Protein AF-A0A349Y3D8-F1 (afdb_monomer_lite)

Sequence (171 aa):
MRLPLTGCLLLGLTLAGTGTAAADGQTKAPALSSRQCGVSTPYNLLVDSGGIWLRNREQLPAEIFFHDGELNIDRQPIPVSDADAQRLRQLEWGTRQLVPAVAGVAGEATDIAFDALGATVEIMTGSGRKAREVEGLRRDAHEYVGRTLGRGIWEQDLFGEQFEARIEQAA

Radius of gyration: 28.85 Å; chains: 1; bounding box: 104×28×56 Å

Secondary structure (DSSP, 8-state):
---------------------------------TT------SSEEEEETTEEEEE-TTSSSSEEEEETTEEEETTEEE---HHHHHHHHHHHHHHHHHHHHHHHHHHHHHHHHHHHHHHHHHHHH--HHHHHHHHHHHHHHHHHHHHTGGGTEE-HHHHTHHHHHHHHHH-

Foldseek 3Di:
DDDDDDDDDDDDDDDDDPDDDPPPPPPPDPDDDPVPPDDDDPFWWAAAPQFIWTADCVDVQRIWTDDQLWIDTVNHTDDDDPVSSVVRHVVNVVLVVCLVVVLVVQLVVLVVVLVVVLVVCCVVPVDPPVSVVSVVVSVVSNVVSCVASVRGGGDPVVPPPVVVVVVVVSD

pLDDT: mean 79.51, std 20.11, range [36.5, 98.5]

Structure (mmCIF, N/CA/C/O backbone):
data_AF-A0A349Y3D8-F1
#
_entry.id   AF-A0A349Y3D8-F1
#
loop_
_atom_site.group_PDB
_atom_site.id
_atom_site.type_symbol
_atom_site.label_atom_id
_atom_site.label_alt_id
_atom_site.label_comp_id
_atom_site.label_asym_id
_atom_site.label_entity_id
_atom_site.label_seq_id
_atom_site.pdbx_PDB_ins_code
_atom_site.Cartn_x
_atom_site.Cartn_y
_atom_site.Cartn_z
_atom_site.occupancy
_atom_site.B_iso_or_equiv
_atom_site.auth_seq_id
_atom_site.auth_comp_id
_atom_site.auth_asym_id
_atom_site.auth_atom_id
_atom_site.pdbx_PDB_model_num
ATOM 1 N N . MET A 1 1 ? 77.803 -10.098 20.346 1.00 40.66 1 MET A N 1
ATOM 2 C CA . MET A 1 1 ? 77.914 -10.924 19.119 1.00 40.66 1 MET A CA 1
ATOM 3 C C . MET A 1 1 ? 77.251 -10.123 17.993 1.00 40.66 1 MET A C 1
ATOM 5 O O . MET A 1 1 ? 76.062 -9.895 18.095 1.00 40.66 1 MET A O 1
ATOM 9 N N . ARG A 1 2 ? 77.964 -9.300 17.205 1.00 36.50 2 ARG A N 1
ATOM 10 C CA . ARG A 1 2 ? 78.704 -9.597 15.948 1.00 36.50 2 ARG A CA 1
ATOM 11 C C . ARG A 1 2 ? 77.845 -10.268 14.837 1.00 36.50 2 ARG A C 1
ATOM 13 O O . ARG A 1 2 ? 77.783 -11.485 14.844 1.00 36.50 2 ARG A O 1
ATOM 20 N N . LEU A 1 3 ? 77.182 -9.432 13.997 1.00 39.84 3 LEU A N 1
ATOM 21 C CA . LEU A 1 3 ? 77.184 -9.288 12.496 1.00 39.84 3 LEU A CA 1
ATOM 22 C C . LEU A 1 3 ? 77.253 -10.559 11.577 1.00 39.84 3 LEU A C 1
ATOM 24 O O . LEU A 1 3 ? 77.844 -11.536 12.016 1.00 39.84 3 LEU A O 1
ATOM 28 N N . PRO A 1 4 ? 77.012 -10.499 10.230 1.00 61.50 4 PRO A N 1
ATOM 29 C CA . PRO A 1 4 ? 75.942 -9.914 9.368 1.00 61.50 4 PRO A CA 1
ATOM 30 C C . PRO A 1 4 ? 75.669 -10.745 8.050 1.00 61.50 4 PRO A C 1
ATOM 32 O O . PRO A 1 4 ? 76.076 -11.897 7.975 1.00 61.50 4 PRO A O 1
ATOM 35 N N . LEU A 1 5 ? 75.107 -10.100 6.994 1.00 44.94 5 LEU A N 1
ATOM 36 C CA . LEU A 1 5 ? 75.009 -10.477 5.545 1.00 44.94 5 LEU A CA 1
ATOM 37 C C . LEU A 1 5 ? 73.833 -11.414 5.179 1.00 44.94 5 LEU A C 1
ATOM 39 O O . LEU A 1 5 ? 73.573 -12.370 5.886 1.00 44.94 5 LEU A O 1
ATOM 43 N N . THR A 1 6 ? 73.035 -11.258 4.110 1.00 55.53 6 THR A N 1
ATOM 44 C CA . THR A 1 6 ? 73.234 -10.811 2.704 1.00 55.53 6 THR A CA 1
ATOM 45 C C . THR A 1 6 ? 71.796 -10.662 2.131 1.00 55.53 6 THR A C 1
ATOM 47 O O . THR A 1 6 ? 70.957 -11.488 2.461 1.00 55.53 6 THR A O 1
ATOM 50 N N . GLY A 1 7 ? 71.330 -9.640 1.404 1.00 43.66 7 GLY A N 1
ATOM 51 C CA . GLY A 1 7 ? 71.830 -9.083 0.148 1.00 43.66 7 GLY A CA 1
ATOM 52 C C . GLY A 1 7 ? 71.224 -9.809 -1.070 1.00 43.66 7 GLY A C 1
ATOM 53 O O . GLY A 1 7 ? 71.804 -10.790 -1.513 1.00 43.66 7 GLY A O 1
ATOM 54 N N . CYS A 1 8 ? 70.105 -9.321 -1.629 1.00 43.56 8 CYS A N 1
ATOM 55 C CA . CYS A 1 8 ? 69.779 -9.465 -3.060 1.00 43.56 8 CYS A CA 1
ATOM 56 C C . CYS A 1 8 ? 68.759 -8.408 -3.514 1.00 43.56 8 CYS A C 1
ATOM 58 O O . CYS A 1 8 ? 67.570 -8.465 -3.213 1.00 43.56 8 CYS A O 1
ATOM 60 N N . LEU A 1 9 ? 69.297 -7.425 -4.229 1.00 46.97 9 LEU A N 1
ATOM 61 C CA . LEU A 1 9 ? 68.634 -6.464 -5.106 1.00 46.97 9 LEU A CA 1
ATOM 62 C C . LEU A 1 9 ? 68.272 -7.174 -6.428 1.00 46.97 9 LEU A C 1
ATOM 64 O O . LEU A 1 9 ? 69.042 -8.044 -6.820 1.00 46.97 9 LEU A O 1
ATOM 68 N N . LEU A 1 10 ? 67.173 -6.782 -7.097 1.00 45.50 10 LEU A N 1
ATOM 69 C CA . LEU A 1 10 ? 66.953 -6.677 -8.567 1.00 45.50 10 LEU A CA 1
ATOM 70 C C . LEU A 1 10 ? 65.428 -6.547 -8.831 1.00 45.50 10 LEU A C 1
ATOM 72 O O . LEU A 1 10 ? 64.657 -7.418 -8.451 1.00 45.50 10 LEU A O 1
ATOM 76 N N . LEU A 1 11 ? 64.914 -5.366 -9.190 1.00 43.34 11 LEU A N 1
ATOM 77 C CA . LEU A 1 11 ? 64.725 -4.801 -10.544 1.00 43.34 11 LEU A CA 1
ATOM 78 C C . LEU A 1 11 ? 63.610 -5.451 -11.403 1.00 43.34 11 LEU A C 1
ATOM 80 O O . LEU A 1 11 ? 63.807 -6.510 -11.979 1.00 43.34 11 LEU A O 1
ATOM 84 N N . GLY A 1 12 ? 62.519 -4.690 -11.587 1.00 41.25 12 GLY A N 1
ATOM 85 C CA . GLY A 1 12 ? 61.867 -4.447 -12.886 1.00 41.25 12 GLY A CA 1
ATOM 86 C C . GLY A 1 12 ? 60.813 -5.437 -13.400 1.00 41.25 12 GLY A C 1
ATOM 87 O O . GLY A 1 12 ? 61.147 -6.549 -13.776 1.00 41.25 12 GLY A O 1
ATOM 88 N N . LEU A 1 13 ? 59.569 -4.966 -13.579 1.00 45.72 13 LEU A N 1
ATOM 89 C CA . LEU A 1 13 ? 58.959 -4.822 -14.913 1.00 45.72 13 LEU A CA 1
ATOM 90 C C . LEU A 1 13 ? 57.635 -4.039 -14.830 1.00 45.72 13 LEU A C 1
ATOM 92 O O . LEU A 1 13 ? 56.666 -4.467 -14.209 1.00 45.72 13 LEU A O 1
ATOM 96 N N . THR A 1 14 ? 57.599 -2.885 -15.487 1.00 46.34 14 THR A N 1
ATOM 97 C CA . THR A 1 14 ? 56.396 -2.104 -15.783 1.00 46.34 14 THR A CA 1
ATOM 98 C C . THR A 1 14 ? 55.664 -2.713 -16.977 1.00 46.34 14 THR A C 1
ATOM 100 O O . THR A 1 14 ? 56.209 -2.714 -18.080 1.00 46.34 14 THR A O 1
ATOM 103 N N . LEU A 1 15 ? 54.422 -3.161 -16.786 1.00 47.09 15 LEU A N 1
ATOM 104 C CA . LEU A 1 15 ? 53.470 -3.384 -17.875 1.00 47.09 15 LEU A CA 1
ATOM 105 C C . LEU A 1 15 ? 52.349 -2.350 -17.778 1.00 47.09 15 LEU A C 1
ATOM 107 O O . LEU A 1 15 ? 51.487 -2.407 -16.904 1.00 47.09 15 LEU A O 1
ATOM 111 N N . ALA A 1 16 ? 52.399 -1.391 -18.701 1.00 47.62 16 ALA A N 1
ATOM 112 C CA . ALA A 1 16 ? 51.298 -0.506 -19.027 1.00 47.62 16 ALA A CA 1
ATOM 113 C C . ALA A 1 16 ? 50.167 -1.335 -19.655 1.00 47.62 16 ALA A C 1
ATOM 115 O O . ALA A 1 16 ? 50.230 -1.707 -20.824 1.00 47.62 16 ALA A O 1
ATOM 116 N N . GLY A 1 17 ? 49.144 -1.646 -18.862 1.00 42.53 17 GLY A N 1
ATOM 117 C CA . GLY A 1 17 ? 47.853 -2.096 -19.365 1.00 42.53 17 GLY A CA 1
ATOM 118 C C . GLY A 1 17 ? 46.953 -0.883 -19.557 1.00 42.53 17 GLY A C 1
ATOM 119 O O . GLY A 1 17 ? 46.508 -0.284 -18.580 1.00 42.53 17 GLY A O 1
ATOM 120 N N . THR A 1 18 ? 46.685 -0.507 -20.806 1.00 46.56 18 THR A N 1
ATOM 121 C CA . THR A 1 18 ? 45.591 0.402 -21.166 1.00 46.56 18 THR A CA 1
ATOM 122 C C . THR A 1 18 ? 44.266 -0.290 -20.850 1.00 46.56 18 THR A C 1
ATOM 124 O O . THR A 1 18 ? 43.692 -0.976 -21.694 1.00 46.56 18 THR A O 1
ATOM 127 N N . GLY A 1 19 ? 43.824 -0.168 -19.600 1.00 40.00 19 GLY A N 1
ATOM 128 C CA . GLY A 1 19 ? 42.505 -0.587 -19.151 1.00 40.00 19 GLY A CA 1
ATOM 129 C C . GLY A 1 19 ? 41.460 0.406 -19.641 1.00 40.00 19 GLY A C 1
ATOM 130 O O . GLY A 1 19 ? 41.485 1.580 -19.280 1.00 40.00 19 GLY A O 1
ATOM 131 N N . THR A 1 20 ? 40.554 -0.077 -20.481 1.00 42.56 20 THR A N 1
ATOM 132 C CA . THR A 1 20 ? 39.284 0.566 -20.815 1.00 42.56 20 THR A CA 1
ATOM 133 C C . THR A 1 20 ? 38.579 1.031 -19.542 1.00 42.56 20 THR A C 1
ATOM 135 O O . THR A 1 20 ? 38.268 0.213 -18.676 1.00 42.56 20 THR A O 1
ATOM 138 N N . ALA A 1 21 ? 38.321 2.334 -19.434 1.00 39.25 21 ALA A N 1
ATOM 139 C CA . ALA A 1 21 ? 37.471 2.901 -18.398 1.00 39.25 21 ALA A CA 1
ATOM 140 C C . ALA A 1 21 ? 36.030 2.412 -18.611 1.00 39.25 21 ALA A C 1
ATOM 142 O O . ALA A 1 21 ? 35.255 3.014 -19.351 1.00 39.25 21 ALA A O 1
ATOM 143 N N . ALA A 1 22 ? 35.680 1.292 -17.981 1.00 40.91 22 ALA A N 1
ATOM 144 C CA . ALA A 1 22 ? 34.296 1.005 -17.657 1.00 40.91 22 ALA A CA 1
ATOM 145 C C . ALA A 1 22 ? 33.897 2.009 -16.571 1.00 40.91 22 ALA A C 1
ATOM 147 O O . ALA A 1 22 ? 34.479 2.023 -15.486 1.00 40.91 22 ALA A O 1
ATOM 148 N N . ALA A 1 23 ? 32.964 2.901 -16.899 1.00 42.22 23 ALA A N 1
ATOM 149 C CA . ALA A 1 23 ? 32.299 3.736 -15.917 1.00 42.22 23 ALA A CA 1
ATOM 150 C C . ALA A 1 23 ? 31.566 2.801 -14.948 1.00 42.22 23 ALA A C 1
ATOM 152 O O . ALA A 1 23 ? 30.516 2.247 -15.267 1.00 42.22 23 ALA A O 1
ATOM 153 N N . ASP A 1 24 ? 32.188 2.577 -13.796 1.00 39.00 24 ASP A N 1
ATOM 154 C CA . ASP A 1 24 ? 31.669 1.785 -12.696 1.00 39.00 24 ASP A CA 1
ATOM 155 C C . ASP A 1 24 ? 30.518 2.582 -12.067 1.00 39.00 24 ASP A C 1
ATOM 157 O O . ASP A 1 24 ? 30.694 3.400 -11.162 1.00 39.00 24 ASP A O 1
ATOM 161 N N . GLY A 1 25 ? 29.326 2.429 -12.645 1.00 42.84 25 GLY A N 1
ATOM 162 C CA . GLY A 1 25 ? 28.080 2.909 -12.073 1.00 42.84 25 GLY A CA 1
ATOM 163 C C . GLY A 1 25 ? 27.801 2.119 -10.805 1.00 42.84 25 GLY A C 1
ATOM 164 O O . GLY A 1 25 ? 27.045 1.153 -10.828 1.00 42.84 25 GLY A O 1
ATOM 165 N N . GLN A 1 26 ? 28.440 2.508 -9.703 1.00 40.38 26 GLN A N 1
ATOM 166 C CA . GLN A 1 26 ? 28.175 1.972 -8.375 1.00 40.38 26 GLN A CA 1
ATOM 167 C C . GLN A 1 26 ? 26.761 2.377 -7.957 1.00 40.38 26 GLN A C 1
ATOM 169 O O . GLN A 1 26 ? 26.543 3.339 -7.220 1.00 40.38 26 GLN A O 1
ATOM 174 N N . THR A 1 27 ? 25.769 1.619 -8.417 1.00 49.75 27 THR A N 1
ATOM 175 C CA . THR A 1 27 ? 24.481 1.521 -7.743 1.00 49.75 27 THR A CA 1
ATOM 176 C C . THR A 1 27 ? 24.767 0.977 -6.352 1.00 49.75 27 THR A C 1
ATOM 178 O O . THR A 1 27 ? 25.013 -0.219 -6.189 1.00 49.75 27 THR A O 1
ATOM 181 N N . LYS A 1 28 ? 24.797 1.860 -5.345 1.00 53.38 28 LYS A N 1
ATOM 182 C CA . LYS A 1 28 ? 24.808 1.461 -3.935 1.00 53.38 28 LYS A CA 1
ATOM 183 C C . LYS A 1 28 ? 23.641 0.498 -3.729 1.00 53.38 28 LYS A C 1
ATOM 185 O O . LYS A 1 28 ? 22.487 0.922 -3.738 1.00 53.38 28 LYS A O 1
ATOM 190 N N . ALA A 1 29 ? 23.942 -0.789 -3.575 1.00 52.06 29 ALA A N 1
ATOM 191 C CA . ALA A 1 29 ? 22.943 -1.757 -3.162 1.00 52.06 29 ALA A CA 1
ATOM 192 C C . ALA A 1 29 ? 22.344 -1.281 -1.826 1.00 52.06 29 ALA A C 1
ATOM 194 O O . ALA A 1 29 ? 23.097 -0.802 -0.967 1.00 52.06 29 ALA A O 1
ATOM 195 N N . PRO A 1 30 ? 21.016 -1.358 -1.642 1.00 55.44 30 PRO A N 1
ATOM 196 C CA . PRO A 1 30 ? 20.401 -0.977 -0.380 1.00 55.44 30 PRO A CA 1
ATOM 197 C C . PRO A 1 30 ? 21.011 -1.816 0.749 1.00 55.44 30 PRO A C 1
ATOM 199 O O . PRO A 1 30 ? 21.111 -3.039 0.649 1.00 55.44 30 PRO A O 1
ATOM 202 N N . ALA A 1 31 ? 21.468 -1.155 1.813 1.00 50.03 31 ALA A N 1
ATOM 203 C CA . ALA A 1 31 ? 22.044 -1.826 2.971 1.00 50.03 31 ALA A CA 1
ATOM 204 C C . ALA A 1 31 ? 20.916 -2.479 3.783 1.00 50.03 31 ALA A C 1
ATOM 206 O O . ALA A 1 31 ? 20.238 -1.812 4.560 1.00 50.03 31 ALA A O 1
ATOM 207 N N . LEU A 1 32 ? 20.695 -3.778 3.579 1.00 44.47 32 LEU A N 1
ATOM 208 C CA . LEU A 1 32 ? 19.692 -4.553 4.309 1.00 44.47 32 LEU A CA 1
ATOM 209 C C . LEU A 1 32 ? 20.333 -5.176 5.560 1.00 44.47 32 LEU A C 1
ATOM 211 O O . LEU A 1 32 ? 21.272 -5.964 5.463 1.00 44.47 32 LEU A O 1
ATOM 215 N N . SER A 1 33 ? 19.837 -4.811 6.745 1.00 52.72 33 SER A N 1
ATOM 216 C CA . SER A 1 33 ? 20.255 -5.374 8.036 1.00 52.72 33 SER A CA 1
ATOM 217 C C . SER A 1 33 ? 19.225 -6.395 8.517 1.00 52.72 33 SER A C 1
ATOM 219 O O . SER A 1 33 ? 18.037 -6.098 8.563 1.00 52.72 33 SER A O 1
ATOM 221 N N . SER A 1 34 ? 19.666 -7.575 8.963 1.00 49.44 34 SER A N 1
ATOM 222 C CA . SER A 1 34 ? 18.792 -8.626 9.522 1.00 49.44 34 SER A CA 1
ATOM 223 C C . SER A 1 34 ? 18.090 -8.238 10.833 1.00 49.44 34 SER A C 1
ATOM 225 O O . SER A 1 34 ? 17.211 -8.958 11.297 1.00 49.44 34 SER A O 1
ATOM 227 N N . ARG A 1 35 ? 18.465 -7.103 11.441 1.00 51.66 35 ARG A N 1
ATOM 228 C CA . ARG A 1 35 ? 17.777 -6.504 12.603 1.00 51.66 35 ARG A CA 1
ATOM 229 C C . ARG A 1 35 ? 16.735 -5.454 12.203 1.00 51.66 35 ARG A C 1
ATOM 231 O O . ARG A 1 35 ? 16.048 -4.921 13.063 1.00 51.66 35 ARG A O 1
ATOM 238 N N . GLN A 1 36 ? 16.655 -5.136 10.915 1.00 52.19 36 GLN A N 1
ATOM 239 C CA . GLN A 1 36 ? 15.752 -4.168 10.304 1.00 52.19 36 GLN A CA 1
ATOM 240 C C . GLN A 1 36 ? 15.130 -4.847 9.079 1.00 52.19 36 GLN A C 1
ATOM 242 O O . GLN A 1 36 ? 15.343 -4.436 7.942 1.00 52.19 36 GLN A O 1
ATOM 247 N N . CYS A 1 37 ? 14.378 -5.929 9.300 1.00 60.94 37 CYS A N 1
ATOM 248 C CA . CYS A 1 37 ? 13.602 -6.602 8.250 1.00 60.94 37 CYS A CA 1
ATOM 249 C C . CYS A 1 37 ? 12.352 -5.789 7.867 1.00 60.94 37 CYS A C 1
ATOM 251 O O . CYS A 1 37 ? 11.261 -6.332 7.741 1.00 60.94 37 CYS A O 1
ATOM 253 N N . GLY A 1 38 ? 12.507 -4.474 7.737 1.00 58.59 38 GLY A N 1
ATOM 254 C CA . GLY A 1 38 ? 11.478 -3.560 7.279 1.00 58.59 38 GLY A CA 1
ATOM 255 C C . GLY A 1 38 ? 12.008 -2.808 6.071 1.00 58.59 38 GLY A C 1
ATOM 256 O O . GLY A 1 38 ? 13.054 -2.165 6.145 1.00 58.59 38 GLY A O 1
ATOM 257 N N . VAL A 1 39 ? 11.293 -2.890 4.955 1.00 62.22 39 VAL A N 1
ATOM 258 C CA . VAL A 1 39 ? 11.485 -1.955 3.848 1.00 62.22 39 VAL A CA 1
ATOM 259 C C . VAL A 1 39 ? 10.647 -0.729 4.185 1.00 62.22 39 VAL A C 1
ATOM 261 O O . VAL A 1 39 ? 9.423 -0.809 4.204 1.00 62.22 39 VAL A O 1
ATOM 264 N N . SER A 1 40 ? 11.308 0.383 4.502 1.00 72.38 40 SER A N 1
ATOM 265 C CA . SER A 1 40 ? 10.645 1.674 4.684 1.00 72.38 40 SER A CA 1
ATOM 266 C C . SER A 1 40 ? 10.774 2.489 3.405 1.00 72.38 40 SER A C 1
ATOM 268 O O . SER A 1 40 ? 11.833 2.520 2.773 1.00 72.38 40 SER A O 1
ATOM 270 N N . THR A 1 41 ? 9.682 3.133 3.019 1.00 80.81 41 THR A N 1
ATOM 271 C CA . THR A 1 41 ? 9.614 4.032 1.873 1.00 80.81 41 THR A CA 1
ATOM 272 C C . THR A 1 41 ? 8.934 5.323 2.316 1.00 80.81 41 THR A C 1
ATOM 274 O O . THR A 1 41 ? 7.981 5.256 3.089 1.00 80.81 41 THR A O 1
ATOM 277 N N . PRO A 1 42 ? 9.381 6.501 1.849 1.00 85.12 42 PRO A N 1
ATOM 278 C CA . PRO A 1 42 ? 8.662 7.745 2.098 1.00 85.12 42 PRO A CA 1
ATOM 279 C C . PRO A 1 42 ? 7.395 7.871 1.236 1.00 85.12 42 PRO A C 1
ATOM 281 O O . PRO A 1 42 ? 6.677 8.855 1.360 1.00 85.12 42 PRO A O 1
ATOM 284 N N . TYR A 1 43 ? 7.113 6.923 0.339 1.00 91.19 43 TYR A N 1
ATOM 285 C CA . TYR A 1 43 ? 5.970 6.985 -0.571 1.00 91.19 43 TYR A CA 1
ATOM 286 C C . TYR A 1 43 ? 4.750 6.257 -0.014 1.00 91.19 43 TYR A C 1
ATOM 288 O O . TYR A 1 43 ? 4.877 5.199 0.598 1.00 91.19 43 TYR A O 1
ATOM 296 N N . ASN A 1 44 ? 3.565 6.783 -0.319 1.00 91.56 44 ASN A N 1
ATOM 297 C CA . ASN A 1 44 ? 2.325 6.025 -0.212 1.00 91.56 44 ASN A CA 1
ATOM 298 C C . ASN A 1 44 ? 2.264 5.011 -1.356 1.00 91.56 44 ASN A C 1
ATOM 300 O O . ASN A 1 44 ? 2.648 5.334 -2.485 1.00 91.56 44 ASN A O 1
ATOM 304 N N . LEU A 1 45 ? 1.783 3.803 -1.073 1.00 92.12 45 LEU A N 1
ATOM 305 C CA . LEU A 1 45 ? 1.676 2.723 -2.049 1.00 92.12 45 LEU A CA 1
ATOM 306 C C . LEU A 1 45 ? 0.216 2.529 -2.466 1.00 92.12 45 LEU A C 1
ATOM 308 O O . LEU A 1 45 ? -0.671 2.427 -1.621 1.00 92.12 45 LEU A O 1
ATOM 312 N N . LEU A 1 46 ? -0.014 2.419 -3.771 1.00 94.12 46 LEU A N 1
ATOM 313 C CA . LEU A 1 46 ? -1.269 1.954 -4.348 1.00 94.12 46 LEU A CA 1
ATOM 314 C C . LEU A 1 46 ? -0.992 0.732 -5.228 1.00 94.12 46 LEU A C 1
ATOM 316 O O . LEU A 1 46 ? -0.163 0.786 -6.136 1.00 94.12 46 LEU A O 1
ATOM 320 N N . VAL A 1 47 ? -1.702 -0.357 -4.949 1.00 94.06 47 VAL A N 1
ATOM 321 C CA . VAL A 1 47 ? -1.603 -1.640 -5.652 1.00 94.06 47 VAL A CA 1
ATOM 322 C C . VAL A 1 47 ? -2.967 -1.980 -6.238 1.00 94.06 47 VAL A C 1
ATOM 324 O O . VAL A 1 47 ? -3.899 -2.266 -5.491 1.00 94.06 47 VAL A O 1
ATOM 327 N N . ASP A 1 48 ? -3.093 -1.985 -7.563 1.00 88.81 48 ASP A N 1
ATOM 328 C CA . ASP A 1 48 ? -4.335 -2.378 -8.234 1.00 88.81 48 ASP A CA 1
ATOM 329 C C . ASP A 1 48 ? -4.079 -3.214 -9.499 1.00 88.81 48 ASP A C 1
ATOM 331 O O . ASP A 1 48 ? -2.969 -3.686 -9.752 1.00 88.81 48 ASP A O 1
ATOM 335 N N . SER A 1 49 ? -5.127 -3.467 -10.291 1.00 83.50 49 SER A N 1
ATOM 336 C CA . SER A 1 49 ? -4.999 -4.234 -11.533 1.00 83.50 49 SER A CA 1
ATOM 337 C C . SER A 1 49 ? -4.112 -3.558 -12.580 1.00 83.50 49 SER A C 1
ATOM 339 O O . SER A 1 49 ? -3.517 -4.271 -13.385 1.00 83.50 49 SER A O 1
ATOM 341 N N . GLY A 1 50 ? -4.020 -2.228 -12.564 1.00 89.81 50 GLY A N 1
ATOM 342 C CA . GLY A 1 50 ? -3.243 -1.408 -13.489 1.00 89.81 50 GLY A CA 1
ATOM 343 C C . GLY A 1 50 ? 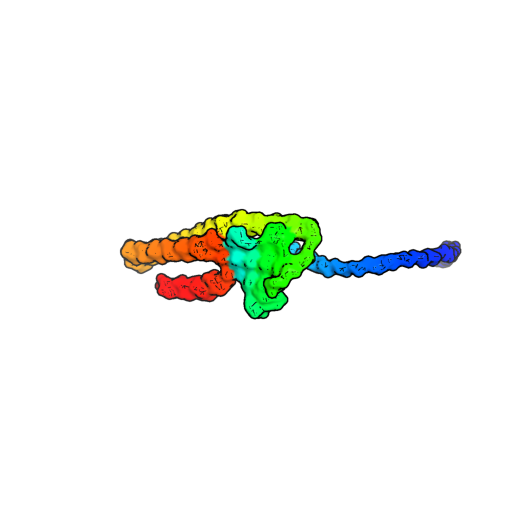-1.774 -1.223 -13.108 1.00 89.81 50 GLY A C 1
ATOM 344 O O . GLY A 1 50 ? -1.043 -0.644 -13.903 1.00 89.81 50 GLY A O 1
ATOM 345 N N . GLY A 1 51 ? -1.327 -1.701 -11.942 1.00 94.88 51 GLY A N 1
ATOM 346 C CA . GLY A 1 51 ? 0.089 -1.730 -11.564 1.00 94.88 51 GLY A CA 1
ATOM 347 C C . GLY A 1 51 ? 0.354 -1.284 -10.132 1.00 94.88 51 GLY A C 1
ATOM 348 O O . GLY A 1 51 ? -0.529 -1.314 -9.271 1.00 94.88 51 GLY A O 1
ATOM 349 N N . ILE A 1 52 ? 1.599 -0.881 -9.881 1.00 96.50 52 ILE A N 1
ATOM 350 C CA . ILE A 1 52 ? 2.052 -0.371 -8.588 1.00 96.50 52 ILE A CA 1
ATOM 351 C C . ILE A 1 52 ? 2.400 1.107 -8.714 1.00 96.50 52 ILE A C 1
ATOM 353 O O . ILE A 1 52 ? 3.230 1.485 -9.541 1.00 96.50 52 ILE A O 1
ATOM 357 N N . TRP A 1 53 ? 1.818 1.931 -7.848 1.00 96.19 53 TRP A N 1
ATOM 358 C CA . TRP A 1 53 ? 2.140 3.348 -7.734 1.00 96.19 53 TRP A CA 1
ATOM 359 C C . TRP A 1 53 ? 2.760 3.647 -6.378 1.00 96.19 53 TRP A C 1
ATOM 361 O O . TRP A 1 53 ? 2.212 3.295 -5.336 1.00 96.19 53 TRP A O 1
ATOM 371 N N . LEU A 1 54 ? 3.869 4.369 -6.403 1.00 95.12 54 LEU A N 1
ATOM 372 C CA . LEU A 1 54 ? 4.480 5.023 -5.258 1.00 95.12 54 LEU A CA 1
ATOM 373 C C . LEU A 1 54 ? 4.280 6.525 -5.445 1.00 95.12 54 LEU A C 1
ATOM 375 O O . LEU A 1 54 ? 4.766 7.094 -6.422 1.00 95.12 54 LEU A O 1
ATOM 379 N N . ARG A 1 55 ? 3.549 7.172 -4.536 1.00 93.75 55 ARG A N 1
ATOM 380 C CA . ARG A 1 55 ? 3.226 8.603 -4.631 1.00 93.75 55 ARG A CA 1
ATOM 381 C C . ARG A 1 55 ? 3.591 9.340 -3.353 1.00 93.75 55 ARG A C 1
ATOM 383 O O . ARG A 1 55 ? 3.174 8.947 -2.266 1.00 93.75 55 ARG A O 1
ATOM 390 N N . ASN A 1 56 ? 4.330 10.434 -3.493 1.00 93.56 56 ASN A N 1
ATOM 391 C CA . ASN A 1 56 ? 4.510 11.432 -2.447 1.00 93.56 56 ASN A CA 1
ATOM 392 C C . ASN A 1 56 ? 4.854 12.781 -3.089 1.00 93.56 56 ASN A C 1
ATOM 394 O O . ASN A 1 56 ? 5.918 12.949 -3.670 1.00 93.56 56 ASN A O 1
ATOM 398 N N . ARG A 1 57 ? 3.959 13.763 -2.950 1.00 91.62 57 ARG A N 1
ATOM 399 C CA . ARG A 1 57 ? 4.104 15.092 -3.570 1.00 91.62 57 ARG A CA 1
ATOM 400 C C . ARG A 1 57 ? 5.232 15.939 -2.976 1.00 91.62 57 ARG A C 1
ATOM 402 O O . ARG A 1 57 ? 5.593 16.944 -3.579 1.00 91.62 57 ARG A O 1
ATOM 409 N N . GLU A 1 58 ? 5.744 15.563 -1.811 1.00 91.81 58 GLU A N 1
ATOM 410 C CA . GLU A 1 58 ? 6.847 16.239 -1.123 1.00 91.81 58 GLU A CA 1
ATOM 411 C C . GLU A 1 58 ? 8.214 15.640 -1.480 1.00 91.81 58 GLU A C 1
ATOM 413 O O . GLU A 1 58 ? 9.249 16.186 -1.099 1.00 91.81 58 GLU A O 1
ATOM 418 N N . GLN A 1 59 ? 8.232 14.524 -2.214 1.00 90.75 59 GLN A N 1
ATOM 419 C CA . GLN A 1 59 ? 9.448 13.859 -2.670 1.00 90.75 59 GLN A CA 1
ATOM 420 C C . GLN A 1 59 ? 9.754 14.210 -4.129 1.00 90.75 59 GLN A C 1
ATOM 422 O O . GLN A 1 59 ? 8.882 14.617 -4.899 1.00 90.75 59 GLN A O 1
ATOM 427 N N . LEU A 1 60 ? 11.024 14.043 -4.503 1.00 92.94 60 LEU A N 1
ATOM 428 C CA . LEU A 1 60 ? 11.481 14.054 -5.889 1.00 92.94 60 LEU A CA 1
ATOM 429 C C . LEU A 1 60 ? 12.165 12.703 -6.170 1.00 92.94 60 LEU A C 1
ATOM 431 O O . LEU A 1 60 ? 13.205 12.430 -5.562 1.00 92.94 60 LEU A O 1
ATOM 435 N N . PRO A 1 61 ? 11.621 11.854 -7.063 1.00 95.00 61 PRO A N 1
ATOM 436 C CA . PRO A 1 61 ? 10.405 12.067 -7.860 1.00 95.00 61 PRO A CA 1
ATOM 437 C C . PRO A 1 61 ? 9.121 12.103 -7.018 1.00 95.00 61 PRO A C 1
ATOM 439 O O . PRO A 1 61 ? 9.090 11.602 -5.900 1.00 95.00 61 PRO A O 1
ATOM 442 N N . ALA A 1 62 ? 8.056 12.701 -7.546 1.00 96.25 62 ALA A N 1
ATOM 443 C CA . ALA A 1 62 ? 6.773 12.746 -6.844 1.00 96.25 62 ALA A CA 1
ATOM 444 C C . ALA A 1 62 ? 5.964 11.455 -7.048 1.00 96.25 62 ALA A C 1
ATOM 446 O O . ALA A 1 62 ? 5.120 11.085 -6.223 1.00 96.25 62 ALA A O 1
ATOM 447 N N . GLU A 1 63 ? 6.211 10.775 -8.165 1.00 96.75 63 GLU A N 1
ATOM 448 C CA . GLU A 1 63 ? 5.495 9.583 -8.581 1.00 96.75 63 GLU A CA 1
ATOM 449 C C . GLU A 1 63 ? 6.428 8.576 -9.257 1.00 96.75 63 GLU A C 1
ATOM 451 O O . GLU A 1 63 ? 7.164 8.903 -10.187 1.00 96.75 63 GLU A O 1
ATOM 456 N N . ILE A 1 64 ? 6.359 7.324 -8.813 1.00 96.75 64 ILE A N 1
ATOM 457 C CA . ILE A 1 64 ? 7.002 6.185 -9.464 1.00 96.75 64 ILE A CA 1
ATOM 458 C C . ILE A 1 64 ? 5.908 5.161 -9.740 1.00 96.75 64 ILE A C 1
ATOM 460 O O . ILE A 1 64 ? 5.208 4.730 -8.825 1.00 96.75 64 ILE A O 1
ATOM 464 N N . PHE A 1 65 ? 5.757 4.774 -10.997 1.00 97.44 65 PHE A N 1
ATOM 465 C CA . PHE A 1 65 ? 4.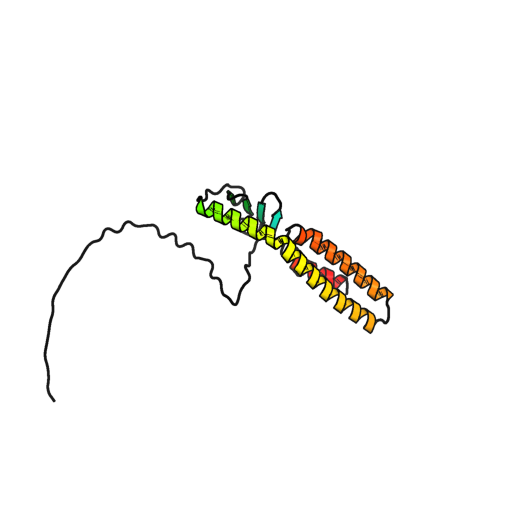769 3.801 -11.438 1.00 97.44 65 PHE A CA 1
ATOM 466 C C . PHE A 1 65 ? 5.459 2.675 -12.192 1.00 97.44 65 PHE A C 1
ATOM 468 O O . PHE A 1 65 ? 6.300 2.933 -13.054 1.00 97.44 65 PHE A O 1
ATOM 475 N N . PHE A 1 66 ? 5.095 1.433 -11.897 1.00 97.38 66 PHE A N 1
ATOM 476 C CA . PHE A 1 66 ? 5.546 0.297 -12.687 1.00 97.38 66 PHE A CA 1
ATOM 477 C C . PHE A 1 66 ? 4.444 -0.734 -12.888 1.00 97.38 66 PHE A C 1
ATOM 479 O O . PHE A 1 66 ? 3.624 -0.990 -12.001 1.00 97.38 66 PHE A O 1
ATOM 486 N N . HIS A 1 67 ? 4.451 -1.317 -14.082 1.00 98.00 67 HIS A N 1
ATOM 487 C CA . HIS A 1 67 ? 3.485 -2.311 -14.520 1.00 98.00 67 HIS A CA 1
ATOM 488 C C . HIS A 1 67 ? 4.066 -3.136 -15.668 1.00 98.00 67 HIS A C 1
ATOM 490 O O . HIS A 1 67 ? 4.658 -2.579 -16.586 1.00 98.00 67 HIS A O 1
ATOM 496 N N . ASP A 1 68 ? 3.928 -4.459 -15.604 1.00 97.19 68 ASP A N 1
ATOM 497 C CA . ASP A 1 68 ? 4.349 -5.416 -16.640 1.00 97.19 68 ASP A CA 1
ATOM 498 C C . ASP A 1 68 ? 5.805 -5.249 -17.139 1.00 97.19 68 ASP A C 1
ATOM 500 O O . ASP A 1 68 ? 6.181 -5.566 -18.271 1.00 97.19 68 ASP A O 1
ATOM 504 N N . GLY A 1 69 ? 6.678 -4.780 -16.249 1.00 97.56 69 GLY A N 1
ATOM 505 C CA . GLY A 1 69 ? 8.086 -4.545 -16.558 1.00 97.56 69 GLY A CA 1
ATOM 506 C C . GLY A 1 69 ? 8.398 -3.160 -17.122 1.00 97.56 69 GLY A C 1
ATOM 507 O O . GLY A 1 69 ? 9.569 -2.859 -17.328 1.00 97.56 69 GLY A O 1
ATOM 508 N N . GLU A 1 70 ? 7.396 -2.308 -17.323 1.00 98.31 70 GLU A N 1
ATOM 509 C CA . GLU A 1 70 ? 7.582 -0.898 -17.656 1.00 98.31 70 GLU A CA 1
ATOM 510 C C . GLU A 1 70 ? 7.755 -0.055 -16.389 1.00 98.31 70 GLU A C 1
ATOM 512 O O . GLU A 1 70 ? 7.153 -0.333 -15.349 1.00 98.31 70 GLU A O 1
ATOM 517 N N . LEU A 1 71 ? 8.567 1.001 -16.485 1.00 98.25 71 LEU A N 1
ATOM 518 C CA . LEU A 1 71 ? 8.815 1.961 -15.413 1.00 98.25 71 LEU A CA 1
ATOM 519 C C . LEU A 1 71 ? 8.510 3.373 -15.906 1.00 98.25 71 LEU A C 1
ATOM 521 O O . LEU A 1 71 ? 9.010 3.803 -16.942 1.00 98.25 71 LEU A O 1
ATOM 525 N N . ASN A 1 72 ? 7.739 4.115 -15.123 1.00 98.12 72 ASN A N 1
ATOM 526 C CA . ASN A 1 72 ? 7.470 5.526 -15.338 1.00 98.12 72 ASN A CA 1
ATOM 527 C C . ASN A 1 72 ? 7.842 6.308 -14.077 1.00 98.12 72 ASN A C 1
ATOM 529 O O . ASN A 1 72 ? 7.459 5.933 -12.969 1.00 98.12 72 ASN A O 1
ATOM 533 N N . ILE A 1 73 ? 8.565 7.410 -14.246 1.00 97.56 73 ILE A N 1
ATOM 534 C CA . ILE A 1 73 ? 8.906 8.342 -13.167 1.00 97.56 73 ILE A CA 1
ATOM 535 C C . ILE A 1 73 ? 8.313 9.698 -13.531 1.00 97.56 73 ILE A C 1
ATOM 537 O O . ILE A 1 73 ? 8.568 10.205 -14.620 1.00 97.56 73 ILE A O 1
ATOM 541 N N . ASP A 1 74 ? 7.479 10.259 -12.657 1.00 97.12 74 ASP A N 1
ATOM 542 C CA . ASP A 1 74 ? 6.751 11.513 -12.890 1.00 97.12 74 ASP A CA 1
ATOM 543 C C . ASP A 1 74 ? 6.038 11.548 -14.259 1.00 97.12 74 ASP A C 1
ATOM 545 O O . ASP A 1 74 ? 6.036 12.555 -14.973 1.00 97.12 74 ASP A O 1
ATOM 549 N N . ARG A 1 75 ? 5.408 10.419 -14.623 1.00 95.94 75 ARG A N 1
ATOM 550 C CA . ARG A 1 75 ? 4.708 10.175 -15.903 1.00 95.94 75 ARG A CA 1
ATOM 551 C C . ARG A 1 75 ? 5.605 10.166 -17.147 1.00 95.94 75 ARG A C 1
ATOM 553 O O . ARG A 1 75 ? 5.090 10.210 -18.262 1.00 95.94 75 ARG A O 1
ATOM 560 N N . GLN A 1 76 ? 6.923 10.110 -16.979 1.00 97.56 76 GLN A N 1
ATOM 561 C CA . GLN A 1 76 ? 7.868 9.913 -18.075 1.00 97.56 76 GLN A CA 1
ATOM 562 C C . GLN A 1 76 ? 8.301 8.445 -18.136 1.00 97.56 76 GLN A C 1
ATOM 564 O O . GLN A 1 76 ? 8.764 7.922 -17.118 1.00 97.56 76 GLN A O 1
ATOM 569 N N . PRO A 1 77 ? 8.192 7.781 -19.300 1.00 97.44 77 PRO A N 1
ATOM 570 C CA . PRO A 1 77 ? 8.665 6.414 -19.455 1.00 97.44 77 PRO A CA 1
ATOM 571 C C . PRO A 1 77 ? 10.189 6.375 -19.347 1.00 97.44 77 PRO A C 1
ATOM 573 O O . PRO A 1 77 ? 10.898 7.133 -20.013 1.00 97.44 77 PRO A O 1
ATOM 576 N N . ILE A 1 78 ? 10.691 5.473 -18.509 1.00 97.81 78 ILE A N 1
ATOM 577 C CA . ILE A 1 78 ? 12.118 5.252 -18.300 1.00 97.81 78 ILE A CA 1
ATOM 578 C C . ILE A 1 78 ? 12.503 3.952 -19.004 1.00 97.81 78 ILE A C 1
ATOM 580 O O . ILE A 1 78 ? 11.991 2.893 -18.638 1.00 97.81 78 ILE A O 1
ATOM 584 N N . PRO A 1 79 ? 13.405 3.994 -20.002 1.00 97.25 79 PRO A N 1
ATOM 585 C CA . PRO A 1 79 ? 13.926 2.782 -20.613 1.00 97.25 79 PRO A CA 1
ATOM 586 C C . PRO A 1 79 ? 14.613 1.910 -19.561 1.00 97.25 79 PRO A C 1
ATOM 588 O O . PRO A 1 79 ? 15.499 2.372 -18.841 1.00 97.25 79 PRO A O 1
ATOM 591 N N . VAL A 1 80 ? 14.218 0.643 -19.497 1.00 97.69 80 VAL A N 1
ATOM 592 C CA . VAL A 1 80 ? 14.812 -0.364 -18.614 1.00 97.69 80 VAL A CA 1
ATOM 593 C C . VAL A 1 80 ? 15.364 -1.518 -19.444 1.00 97.69 80 VAL A C 1
ATOM 595 O O . VAL A 1 80 ? 14.925 -1.751 -20.570 1.00 97.69 80 VAL A O 1
ATOM 598 N N . SER A 1 81 ? 16.354 -2.230 -18.908 1.00 98.25 81 SER A N 1
ATOM 599 C CA . SER A 1 81 ? 16.864 -3.444 -19.552 1.00 98.25 81 SER A CA 1
ATOM 600 C C . SER A 1 81 ? 15.849 -4.591 -19.460 1.00 98.25 81 SER A C 1
ATOM 602 O O . SER A 1 81 ? 14.988 -4.590 -18.581 1.00 98.25 81 SER A O 1
ATOM 604 N N . ASP A 1 82 ? 15.990 -5.623 -20.296 1.00 98.38 82 ASP A N 1
ATOM 605 C CA . ASP A 1 82 ? 15.133 -6.820 -20.221 1.00 98.38 82 ASP A CA 1
ATOM 606 C C . ASP A 1 82 ? 15.206 -7.509 -18.847 1.00 98.38 82 ASP A C 1
ATOM 608 O O . ASP A 1 82 ? 14.202 -7.999 -18.321 1.00 98.38 82 ASP A O 1
ATOM 612 N N . ALA A 1 83 ? 16.395 -7.512 -18.234 1.00 98.12 83 ALA A N 1
ATOM 613 C CA . ALA A 1 83 ? 16.602 -8.056 -16.896 1.00 98.12 83 ALA A CA 1
ATOM 614 C C . ALA A 1 83 ? 15.844 -7.242 -15.835 1.00 98.12 83 ALA A C 1
ATOM 616 O O . ALA A 1 83 ? 15.247 -7.808 -14.919 1.00 98.12 83 ALA A O 1
ATOM 617 N N . ASP A 1 84 ? 15.826 -5.917 -15.966 1.00 98.06 84 ASP A N 1
ATOM 618 C CA . ASP A 1 84 ? 15.112 -5.031 -15.045 1.00 98.06 84 ASP A CA 1
ATOM 619 C C . ASP A 1 84 ? 13.604 -5.111 -15.231 1.00 98.06 84 ASP A C 1
ATOM 621 O O . ASP A 1 84 ? 12.883 -5.186 -14.239 1.00 98.06 84 ASP A O 1
ATOM 625 N N . ALA A 1 85 ? 13.130 -5.203 -16.474 1.00 98.50 85 ALA A N 1
ATOM 626 C CA . ALA A 1 85 ? 11.726 -5.454 -16.769 1.00 98.50 85 ALA A CA 1
ATOM 627 C C . ALA A 1 85 ? 11.250 -6.758 -16.106 1.00 98.50 85 ALA A C 1
ATOM 629 O O . ALA A 1 85 ? 10.183 -6.801 -15.490 1.00 98.50 85 ALA A O 1
ATOM 630 N N . GLN A 1 86 ? 12.067 -7.817 -16.139 1.00 98.50 86 GLN A N 1
ATOM 631 C CA . GLN A 1 86 ? 11.756 -9.058 -15.428 1.00 98.50 86 GLN A CA 1
ATOM 632 C C . GLN A 1 86 ? 11.699 -8.859 -13.904 1.00 98.50 86 GLN A C 1
ATOM 634 O O . GLN A 1 86 ? 10.781 -9.373 -13.260 1.00 98.50 86 GLN A O 1
ATOM 639 N N . ARG A 1 87 ? 12.642 -8.109 -13.318 1.00 97.38 87 ARG A N 1
ATOM 640 C CA . ARG A 1 87 ? 12.635 -7.794 -11.878 1.00 97.38 87 ARG A CA 1
ATOM 641 C C . ARG A 1 87 ? 11.409 -6.975 -11.476 1.00 97.38 87 ARG A C 1
ATOM 643 O O . ARG A 1 87 ? 10.804 -7.271 -10.451 1.00 97.38 87 ARG A O 1
ATOM 650 N N . LEU A 1 88 ? 11.003 -6.003 -12.289 1.00 97.38 88 LEU A N 1
ATOM 651 C CA . LEU A 1 88 ? 9.804 -5.193 -12.064 1.00 97.38 88 LEU A CA 1
ATOM 652 C C . LEU A 1 88 ? 8.527 -6.045 -12.079 1.00 97.38 88 LEU A C 1
ATOM 654 O O . LEU A 1 88 ? 7.710 -5.906 -11.172 1.00 97.38 88 LEU A O 1
ATOM 658 N N . ARG A 1 89 ? 8.389 -6.996 -13.016 1.00 97.75 89 ARG A N 1
ATOM 659 C CA . ARG A 1 89 ? 7.267 -7.960 -13.003 1.00 97.75 89 ARG A CA 1
ATOM 660 C C . ARG A 1 89 ? 7.246 -8.815 -11.738 1.00 97.75 89 ARG A C 1
ATOM 662 O O . ARG A 1 89 ? 6.181 -9.069 -11.184 1.00 97.75 89 ARG A O 1
ATOM 669 N N . GLN A 1 90 ? 8.413 -9.266 -11.274 1.00 96.81 90 GLN A N 1
ATOM 670 C CA . GLN A 1 90 ? 8.516 -10.047 -10.037 1.00 96.81 90 GLN A CA 1
ATOM 671 C C . GLN A 1 90 ? 8.137 -9.217 -8.808 1.00 96.81 90 GLN A C 1
ATOM 673 O O . GLN A 1 90 ? 7.436 -9.723 -7.933 1.00 96.81 90 GLN A O 1
ATOM 678 N N . LEU A 1 91 ? 8.565 -7.951 -8.754 1.00 94.44 91 LEU A N 1
ATOM 679 C CA . LEU A 1 91 ? 8.178 -7.017 -7.698 1.00 94.44 91 LEU A CA 1
ATOM 680 C C . LEU A 1 91 ? 6.670 -6.775 -7.707 1.00 94.44 91 LEU A C 1
ATOM 682 O O . LEU A 1 91 ? 6.033 -6.939 -6.673 1.00 94.44 91 LEU A O 1
ATOM 686 N N . GLU A 1 92 ? 6.086 -6.462 -8.864 1.00 95.62 92 GLU A N 1
ATOM 687 C CA . GLU A 1 92 ? 4.642 -6.257 -9.001 1.00 95.62 92 GLU A CA 1
ATOM 688 C C . GLU A 1 92 ? 3.853 -7.491 -8.552 1.00 95.62 92 GLU A C 1
ATOM 690 O O . GLU A 1 92 ? 2.933 -7.378 -7.739 1.00 95.62 92 GLU A O 1
ATOM 695 N N . TRP A 1 93 ? 4.233 -8.677 -9.036 1.00 95.19 93 TRP A N 1
ATOM 696 C CA . TRP A 1 93 ? 3.596 -9.930 -8.641 1.00 95.19 93 TRP A CA 1
ATOM 697 C C . TRP A 1 93 ? 3.712 -10.166 -7.133 1.00 95.19 93 TRP A C 1
ATOM 699 O O . TRP A 1 93 ? 2.705 -10.404 -6.470 1.00 95.19 93 TRP A O 1
ATOM 709 N N . GLY A 1 94 ? 4.917 -10.041 -6.572 1.00 93.00 94 GLY A N 1
ATOM 710 C CA . GLY A 1 94 ? 5.159 -10.236 -5.145 1.00 93.00 94 GLY A CA 1
ATOM 711 C C . GLY A 1 94 ? 4.348 -9.270 -4.284 1.00 93.00 94 GLY A C 1
ATOM 712 O O . GLY A 1 94 ? 3.688 -9.694 -3.338 1.00 93.00 94 GLY A O 1
ATOM 713 N N . THR A 1 95 ? 4.318 -7.986 -4.644 1.00 91.38 95 THR A N 1
ATOM 714 C CA . THR A 1 95 ? 3.533 -6.968 -3.938 1.00 91.38 95 THR A CA 1
ATOM 715 C C . THR A 1 95 ? 2.036 -7.275 -3.980 1.00 91.38 95 THR A C 1
ATOM 717 O O . THR A 1 95 ? 1.377 -7.203 -2.944 1.00 91.38 95 THR A O 1
ATOM 720 N N . ARG A 1 96 ? 1.491 -7.694 -5.130 1.00 92.31 96 ARG A N 1
ATOM 721 C CA . ARG A 1 96 ? 0.074 -8.089 -5.246 1.00 92.31 96 ARG A CA 1
ATOM 722 C C . ARG A 1 96 ? -0.274 -9.273 -4.340 1.00 92.31 96 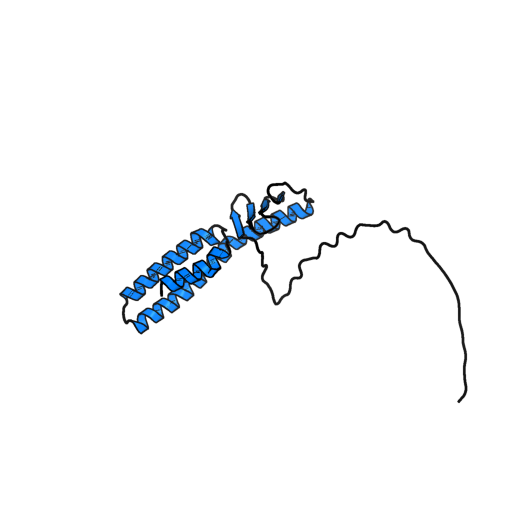ARG A C 1
ATOM 724 O O . ARG A 1 96 ? -1.339 -9.273 -3.729 1.00 92.31 96 ARG A O 1
ATOM 731 N N . GLN A 1 97 ? 0.632 -10.241 -4.194 1.00 92.06 97 GLN A N 1
ATOM 732 C CA . GLN A 1 97 ? 0.435 -11.376 -3.285 1.00 92.06 97 GLN A CA 1
ATOM 733 C C . GLN A 1 97 ? 0.438 -10.964 -1.803 1.00 92.06 97 GLN A C 1
ATOM 735 O O . GLN A 1 97 ? -0.182 -11.640 -0.984 1.00 92.06 97 GLN A O 1
ATOM 740 N N . LEU A 1 98 ? 1.107 -9.861 -1.449 1.00 89.81 98 LEU A N 1
ATOM 741 C CA . LEU A 1 98 ? 1.176 -9.369 -0.070 1.00 89.81 98 LEU A CA 1
ATOM 742 C C . LEU A 1 98 ? -0.077 -8.604 0.368 1.00 89.81 98 LEU A C 1
ATOM 744 O O . LEU A 1 98 ? -0.388 -8.616 1.556 1.00 89.81 98 LEU A O 1
ATOM 748 N N . VAL A 1 99 ? -0.815 -7.979 -0.555 1.00 90.56 99 VAL A N 1
ATOM 749 C CA . VAL A 1 99 ? -2.039 -7.207 -0.253 1.00 90.56 99 VAL A CA 1
ATOM 750 C C . VAL A 1 99 ? -3.022 -7.948 0.663 1.00 90.56 99 VAL A C 1
ATOM 752 O O . VAL A 1 99 ? -3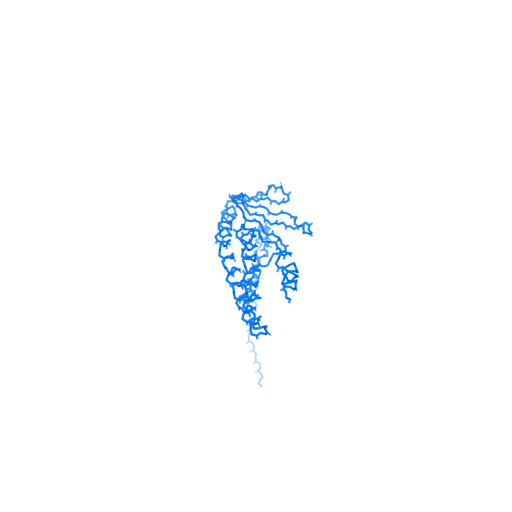.319 -7.428 1.743 1.00 90.56 99 VAL A O 1
ATOM 755 N N . PRO A 1 100 ? -3.503 -9.160 0.319 1.00 91.88 100 PRO A N 1
ATOM 756 C CA . PRO A 1 100 ? -4.442 -9.873 1.182 1.00 91.88 100 PRO A CA 1
ATOM 757 C C . PRO A 1 100 ? -3.817 -10.294 2.519 1.00 91.88 100 PRO A C 1
ATOM 759 O O . PRO A 1 100 ? -4.507 -10.293 3.535 1.00 91.88 100 PRO A O 1
ATOM 762 N N . ALA A 1 101 ? -2.520 -10.617 2.545 1.00 91.12 101 ALA A N 1
ATOM 763 C CA . ALA A 1 101 ? -1.832 -11.019 3.771 1.00 91.12 101 ALA A CA 1
ATOM 764 C C . ALA A 1 101 ? -1.712 -9.853 4.766 1.00 91.12 101 ALA A C 1
ATOM 766 O O . ALA A 1 101 ? -2.013 -10.018 5.944 1.00 91.12 101 ALA A O 1
ATOM 767 N N . VAL A 1 102 ? -1.338 -8.661 4.290 1.00 89.06 102 VAL A N 1
ATOM 768 C CA . VAL A 1 102 ? -1.264 -7.444 5.116 1.00 89.06 102 VAL A CA 1
ATOM 769 C C . VAL A 1 102 ? -2.643 -7.068 5.658 1.00 89.06 102 VAL A C 1
ATOM 771 O O . VAL A 1 102 ? -2.772 -6.765 6.842 1.00 89.06 102 VAL A O 1
ATOM 774 N N . ALA A 1 103 ? -3.684 -7.135 4.822 1.00 91.31 103 ALA A N 1
ATOM 775 C CA . ALA A 1 103 ? -5.054 -6.887 5.264 1.00 91.31 103 ALA A CA 1
ATOM 776 C C . ALA A 1 103 ? -5.516 -7.900 6.327 1.00 91.31 103 ALA A C 1
ATOM 778 O O . ALA A 1 103 ? -6.156 -7.505 7.299 1.00 91.31 103 ALA A O 1
ATOM 779 N N . GLY A 1 104 ? -5.148 -9.178 6.179 1.00 92.81 104 GLY A N 1
ATOM 780 C CA . GLY A 1 104 ? -5.415 -10.218 7.175 1.00 92.81 104 GLY A CA 1
ATOM 781 C C . GLY A 1 104 ? -4.769 -9.913 8.526 1.00 92.81 104 GLY A C 1
ATOM 782 O O . GLY A 1 104 ? -5.463 -9.881 9.537 1.00 92.81 104 GLY A O 1
ATOM 783 N N . VAL A 1 105 ? -3.473 -9.584 8.535 1.00 91.31 105 VAL A N 1
ATOM 784 C CA . VAL A 1 105 ? -2.746 -9.217 9.766 1.00 91.31 105 VAL A CA 1
ATOM 785 C C . VAL A 1 105 ? -3.361 -7.987 10.440 1.00 91.31 105 VAL A C 1
ATOM 787 O O . VAL A 1 105 ? -3.515 -7.960 11.659 1.00 91.31 105 VAL A O 1
ATOM 790 N N . ALA A 1 106 ? -3.747 -6.969 9.667 1.00 90.06 106 ALA A N 1
ATOM 791 C CA . ALA A 1 106 ? -4.414 -5.789 10.214 1.00 90.06 106 ALA A CA 1
ATOM 792 C C . ALA A 1 106 ? -5.798 -6.115 10.805 1.00 90.06 106 ALA A C 1
ATOM 794 O O . ALA A 1 106 ? -6.166 -5.562 11.843 1.00 90.06 106 ALA A O 1
ATOM 795 N N . GLY A 1 107 ? -6.547 -7.029 10.180 1.00 92.88 107 GLY A N 1
ATOM 796 C CA . GLY A 1 107 ? -7.807 -7.548 10.716 1.00 92.88 107 GLY A CA 1
ATOM 797 C C . GLY A 1 107 ? -7.613 -8.287 12.043 1.00 92.88 107 GLY A C 1
ATOM 798 O O . GLY A 1 107 ? -8.296 -7.980 13.015 1.00 92.88 107 GLY A O 1
ATOM 799 N N . GLU A 1 108 ? -6.626 -9.180 12.126 1.00 95.12 108 GLU A N 1
ATOM 800 C CA . GLU A 1 108 ? -6.290 -9.901 13.364 1.00 95.12 108 GLU A CA 1
ATOM 801 C C . GLU A 1 108 ? -5.862 -8.946 14.490 1.00 95.12 108 GLU A C 1
ATOM 803 O O . GLU A 1 108 ? -6.309 -9.074 15.630 1.00 95.12 108 GLU A O 1
ATOM 808 N N . ALA A 1 109 ? -5.033 -7.946 14.177 1.00 91.31 109 ALA A N 1
ATOM 809 C CA . ALA A 1 109 ? -4.630 -6.924 15.141 1.00 91.31 109 ALA A CA 1
ATOM 810 C C . ALA A 1 109 ? -5.828 -6.097 15.640 1.00 91.31 109 ALA A C 1
ATOM 812 O O . ALA A 1 109 ? -5.920 -5.796 16.832 1.00 91.31 109 ALA A O 1
ATOM 813 N N . THR A 1 110 ? -6.760 -5.768 14.739 1.00 90.75 110 THR A N 1
ATOM 814 C CA . THR A 1 110 ? -8.021 -5.090 15.071 1.00 90.75 110 THR A CA 1
ATOM 815 C C . THR A 1 110 ? -8.842 -5.939 16.037 1.00 90.75 110 THR A C 1
ATOM 817 O O . THR A 1 110 ? -9.296 -5.435 17.062 1.00 90.75 110 THR A O 1
ATOM 820 N N . ASP A 1 111 ? -8.977 -7.238 15.769 1.00 93.81 111 ASP A N 1
ATOM 821 C CA . ASP A 1 111 ? -9.709 -8.146 16.648 1.00 93.81 111 ASP A CA 1
ATOM 822 C C . ASP A 1 111 ? -9.121 -8.195 18.058 1.00 93.81 111 ASP A C 1
ATOM 824 O O . ASP A 1 111 ? -9.851 -7.996 19.028 1.00 93.81 111 ASP A O 1
ATOM 828 N N . ILE A 1 112 ? -7.803 -8.363 18.178 1.00 92.75 112 ILE A N 1
ATOM 829 C CA . ILE A 1 112 ? -7.120 -8.394 19.478 1.00 92.75 112 ILE A CA 1
ATOM 830 C C . ILE A 1 112 ? -7.367 -7.098 20.265 1.00 92.75 112 ILE A C 1
ATOM 832 O O . ILE A 1 112 ? -7.652 -7.143 21.465 1.00 92.75 112 ILE A O 1
ATOM 836 N N . ALA A 1 113 ? -7.266 -5.940 19.604 1.00 89.12 113 ALA A N 1
ATOM 837 C CA . ALA A 1 113 ? -7.460 -4.645 20.249 1.00 89.12 113 ALA A CA 1
ATOM 838 C C . ALA A 1 113 ? -8.892 -4.476 20.785 1.00 89.12 113 ALA A C 1
ATOM 840 O O . ALA A 1 113 ? -9.083 -4.050 21.928 1.00 89.12 113 ALA A O 1
ATOM 841 N N . PHE A 1 114 ? -9.897 -4.842 19.987 1.00 92.81 114 PHE A N 1
ATOM 842 C CA . PHE A 1 114 ? -11.299 -4.704 20.380 1.00 92.81 114 PHE A CA 1
ATOM 843 C C . PHE A 1 114 ? -11.750 -5.756 21.399 1.00 92.81 114 PHE A C 1
ATOM 845 O O . PHE A 1 114 ? -12.550 -5.415 22.269 1.00 92.81 114 PHE A O 1
ATOM 852 N N . ASP A 1 115 ? -11.192 -6.972 21.386 1.00 92.31 115 ASP A N 1
ATOM 853 C CA . ASP A 1 115 ? -11.414 -7.956 22.457 1.00 92.31 115 ASP A CA 1
ATOM 854 C C . ASP A 1 115 ? -10.919 -7.423 23.810 1.00 92.31 115 ASP A C 1
ATOM 856 O O . ASP A 1 115 ? -11.632 -7.485 24.817 1.00 92.31 115 ASP A O 1
ATOM 860 N N . ALA A 1 116 ? -9.715 -6.841 23.833 1.00 92.75 116 ALA A N 1
ATOM 861 C CA . ALA A 1 116 ? -9.140 -6.258 25.043 1.00 92.75 116 ALA A CA 1
ATOM 862 C C . ALA A 1 116 ? -9.957 -5.056 25.556 1.00 92.75 116 ALA A C 1
ATOM 864 O O . ALA A 1 116 ? -10.226 -4.943 26.760 1.00 92.75 116 ALA A O 1
ATOM 865 N N . LEU A 1 117 ? -10.386 -4.170 24.650 1.00 89.94 117 LEU A N 1
ATOM 866 C CA . LEU A 1 117 ? -11.215 -3.014 24.990 1.00 89.94 117 LEU A CA 1
ATOM 867 C C . LEU A 1 117 ? -12.601 -3.439 25.493 1.00 89.94 117 LEU A C 1
ATOM 869 O O . LEU A 1 117 ? -13.055 -2.948 26.527 1.00 89.94 117 LEU A O 1
ATOM 873 N N . GLY A 1 118 ? -13.253 -4.377 24.804 1.00 90.06 118 GLY A N 1
ATOM 874 C CA . GLY A 1 118 ? -14.577 -4.885 25.160 1.00 90.06 118 GLY A CA 1
ATOM 875 C C . GLY A 1 118 ? -14.597 -5.501 26.557 1.00 90.06 118 GLY A C 1
ATOM 876 O O . GLY A 1 118 ? -15.436 -5.125 27.381 1.00 90.06 118 GLY A O 1
ATOM 877 N N . ALA A 1 119 ? -13.614 -6.355 26.862 1.00 90.12 119 ALA A N 1
ATOM 878 C CA . ALA A 1 119 ? -13.450 -6.940 28.192 1.00 90.12 119 ALA A CA 1
ATOM 879 C C . ALA A 1 119 ? -13.241 -5.867 29.275 1.00 90.12 119 ALA A C 1
ATOM 881 O O . ALA A 1 119 ? -13.862 -5.920 30.339 1.00 90.12 119 ALA A O 1
ATOM 882 N N . THR A 1 120 ? -12.412 -4.855 29.000 1.00 92.19 120 THR A N 1
ATOM 883 C CA . THR A 1 120 ? -12.161 -3.748 29.938 1.00 92.19 120 THR A CA 1
ATOM 884 C C . THR A 1 120 ? -13.434 -2.943 30.214 1.00 92.19 120 THR A C 1
ATOM 886 O O . THR A 1 120 ? -13.767 -2.681 31.372 1.00 92.19 120 THR A O 1
ATOM 889 N N . VAL A 1 121 ? -14.193 -2.592 29.171 1.00 91.38 121 VAL A N 1
ATOM 890 C CA . VAL A 1 121 ? -15.459 -1.850 29.290 1.00 91.38 121 VAL A CA 1
ATOM 891 C C . VAL A 1 121 ? -16.498 -2.644 30.078 1.00 91.38 121 VAL A C 1
ATOM 893 O O . VAL A 1 121 ? -17.188 -2.070 30.928 1.00 91.38 121 VAL A O 1
ATOM 896 N N . GLU A 1 122 ? -16.619 -3.948 29.835 1.00 90.50 122 GLU A N 1
ATOM 897 C CA . GLU A 1 122 ? -17.540 -4.806 30.581 1.00 90.50 122 GLU A CA 1
ATOM 898 C C . GLU A 1 122 ? -17.182 -4.851 32.072 1.00 90.50 122 GLU A C 1
ATOM 900 O O . GLU A 1 122 ? -18.054 -4.606 32.908 1.00 90.50 122 GLU A O 1
ATOM 905 N N . ILE A 1 123 ? -15.902 -5.052 32.409 1.00 93.31 123 ILE A N 1
ATOM 906 C CA . ILE A 1 123 ? -15.418 -5.083 33.799 1.00 93.31 123 ILE A CA 1
ATOM 907 C C . ILE A 1 123 ? -15.664 -3.745 34.509 1.00 93.31 123 ILE A C 1
ATOM 909 O O . ILE A 1 123 ? -16.144 -3.726 35.642 1.00 93.31 123 ILE A O 1
ATOM 913 N N . MET A 1 124 ? -15.349 -2.619 33.863 1.00 92.62 124 MET A N 1
ATOM 914 C CA . MET A 1 124 ? -15.436 -1.299 34.499 1.00 92.62 124 MET A CA 1
ATOM 915 C C . MET A 1 124 ? -16.868 -0.783 34.636 1.00 92.62 124 MET A C 1
ATOM 917 O O . MET A 1 124 ? -17.167 -0.029 35.561 1.00 92.62 124 MET A O 1
ATOM 921 N N . THR A 1 125 ? -17.752 -1.138 33.702 1.00 93.00 125 THR A N 1
ATOM 922 C CA . THR A 1 125 ? -19.099 -0.550 33.636 1.00 93.00 125 THR A CA 1
ATOM 923 C C . THR A 1 125 ? -20.212 -1.512 34.030 1.00 93.00 125 THR A C 1
ATOM 925 O O . THR A 1 125 ? -21.337 -1.061 34.247 1.00 93.00 125 THR A O 1
ATOM 928 N N . GLY A 1 126 ? -19.941 -2.821 34.066 1.00 92.06 126 GLY A N 1
ATOM 929 C CA . GLY A 1 126 ? -20.953 -3.864 34.247 1.00 92.06 126 GLY A CA 1
ATOM 930 C C . GLY A 1 126 ? -22.040 -3.861 33.163 1.00 92.06 126 GLY A C 1
ATOM 931 O O . GLY A 1 126 ? -23.117 -4.419 33.371 1.00 92.06 126 GLY A O 1
ATOM 932 N N . SER A 1 127 ? -21.814 -3.184 32.029 1.00 89.81 127 SER A N 1
ATOM 933 C CA . SER A 1 127 ? -22.837 -2.929 31.015 1.00 89.81 127 SER A CA 1
ATOM 934 C C . SER A 1 127 ? -22.558 -3.680 29.719 1.00 89.81 127 SER A C 1
ATOM 936 O O . SER A 1 127 ? -21.821 -3.212 28.850 1.00 89.81 127 SER A O 1
ATOM 938 N N . GLY A 1 128 ? -23.280 -4.784 29.512 1.00 84.75 128 GLY A N 1
ATOM 939 C CA . GLY A 1 128 ? -23.276 -5.497 28.230 1.00 84.75 128 GLY A CA 1
ATOM 940 C C . GLY A 1 128 ? -23.783 -4.648 27.052 1.00 84.75 128 GLY A C 1
ATOM 941 O O . GLY A 1 128 ? -23.490 -4.947 25.899 1.00 84.75 128 GLY A O 1
ATOM 942 N N . ARG A 1 129 ? -24.523 -3.553 27.305 1.00 89.81 129 ARG A N 1
ATOM 943 C CA . ARG A 1 129 ? -24.893 -2.591 26.250 1.00 89.81 129 ARG A CA 1
ATOM 944 C C . ARG A 1 129 ? -23.666 -1.834 25.739 1.00 89.81 129 ARG A C 1
ATOM 946 O O . ARG A 1 129 ? -23.537 -1.710 24.530 1.00 89.81 129 ARG A O 1
ATOM 953 N N . LYS A 1 130 ? -22.792 -1.363 26.634 1.00 86.19 130 LYS A N 1
ATOM 954 C CA . LYS A 1 130 ? -21.558 -0.658 26.253 1.00 86.19 130 LYS A CA 1
ATOM 955 C C . LYS A 1 130 ? -20.561 -1.600 25.578 1.00 86.19 130 LYS A C 1
ATOM 957 O O . LYS A 1 130 ? -19.984 -1.236 24.565 1.00 86.19 130 LYS A O 1
ATOM 962 N N . ALA A 1 131 ? -20.454 -2.846 26.046 1.00 85.94 131 ALA A N 1
ATOM 963 C CA . ALA A 1 131 ? -19.673 -3.872 25.349 1.00 85.94 131 ALA A CA 1
ATOM 964 C C . ALA A 1 131 ? -20.158 -4.089 23.896 1.00 85.94 131 ALA A C 1
ATOM 966 O O . ALA A 1 131 ? -19.357 -4.183 22.974 1.00 85.94 131 ALA A O 1
ATOM 967 N N . ARG A 1 132 ? -21.478 -4.063 23.649 1.00 89.38 132 ARG A N 1
ATOM 968 C CA . ARG A 1 132 ? -22.027 -4.117 22.279 1.00 89.38 132 ARG A CA 1
ATOM 969 C C . ARG A 1 132 ? -21.731 -2.877 21.430 1.00 89.38 132 ARG A C 1
ATOM 971 O O . ARG A 1 132 ? -21.705 -2.995 20.208 1.00 89.38 132 ARG A O 1
ATOM 978 N N . GLU A 1 133 ? -21.555 -1.706 22.041 1.00 89.88 133 GLU A N 1
ATOM 979 C CA . GLU A 1 133 ? -21.127 -0.496 21.322 1.00 89.88 133 GLU A CA 1
ATOM 980 C C . GLU A 1 133 ? -19.679 -0.657 20.830 1.00 89.88 133 GLU A C 1
ATOM 982 O O . GLU A 1 133 ? -19.406 -0.354 19.670 1.00 89.88 133 GLU A O 1
ATOM 987 N N . VAL A 1 134 ? -18.798 -1.259 21.642 1.00 90.94 134 VAL A N 1
ATOM 988 C CA . VAL A 1 134 ? -17.419 -1.615 21.248 1.00 90.94 134 VAL A CA 1
ATOM 989 C C . VAL A 1 134 ? -17.402 -2.566 20.045 1.00 90.94 134 VAL A C 1
ATOM 991 O O . VAL A 1 134 ? -16.661 -2.344 19.091 1.00 90.94 134 VAL A O 1
ATOM 994 N N . GLU A 1 135 ? -18.287 -3.563 20.015 1.00 91.56 135 GLU A N 1
ATOM 995 C CA . GLU A 1 135 ? -18.438 -4.443 18.845 1.00 91.56 135 GLU A CA 1
ATOM 996 C C . GLU A 1 135 ? -18.925 -3.712 17.583 1.00 91.56 135 GLU A C 1
ATOM 998 O O . GLU A 1 135 ? -18.700 -4.172 16.463 1.00 91.56 135 GLU A O 1
ATOM 1003 N N . GLY A 1 136 ? -19.620 -2.579 17.733 1.00 92.06 136 GLY A N 1
ATOM 1004 C CA . GLY A 1 136 ? -19.932 -1.686 16.616 1.00 92.06 136 GLY A CA 1
ATOM 1005 C C . GLY A 1 136 ? -18.672 -1.097 16.001 1.00 92.06 136 GLY A C 1
ATOM 1006 O O . GLY A 1 136 ? -18.431 -1.275 14.811 1.00 92.06 136 GLY A O 1
ATOM 1007 N N . LEU A 1 137 ? -17.834 -0.503 16.846 1.00 91.38 137 LEU A N 1
ATOM 1008 C CA . LEU A 1 137 ? -16.562 0.097 16.447 1.00 91.38 137 LEU A CA 1
ATOM 1009 C C . LEU A 1 137 ? -15.613 -0.923 15.802 1.00 91.38 137 LEU A C 1
ATOM 1011 O O . LEU A 1 137 ? -14.936 -0.609 14.825 1.00 91.38 137 LEU A O 1
ATOM 1015 N N . ARG A 1 138 ? -15.612 -2.167 16.296 1.00 93.88 138 ARG A N 1
ATOM 1016 C CA . ARG A 1 138 ? -14.850 -3.276 15.707 1.00 93.88 138 ARG A CA 1
ATOM 1017 C C . ARG A 1 138 ? -15.222 -3.525 14.247 1.00 93.88 138 ARG A C 1
ATOM 1019 O O . ARG A 1 138 ? -14.343 -3.683 13.403 1.00 93.88 138 ARG A O 1
ATOM 1026 N N . ARG A 1 139 ? -16.522 -3.551 13.932 1.00 95.00 139 ARG A N 1
ATOM 1027 C CA . ARG A 1 139 ? -16.997 -3.737 12.551 1.00 95.00 139 ARG A CA 1
ATOM 1028 C C . ARG A 1 139 ? -16.574 -2.579 11.656 1.00 95.00 139 ARG A C 1
ATOM 1030 O O . ARG A 1 139 ? -16.097 -2.826 10.552 1.00 95.00 139 ARG A O 1
ATOM 1037 N N . ASP A 1 140 ? -16.688 -1.352 12.154 1.00 91.31 140 ASP A N 1
ATOM 1038 C CA . ASP A 1 140 ? -16.284 -0.153 11.415 1.00 91.31 140 ASP A CA 1
ATOM 1039 C C . ASP A 1 140 ? -14.771 -0.166 11.117 1.00 91.31 140 ASP A C 1
ATOM 1041 O O . ASP A 1 140 ? -14.338 0.193 10.019 1.00 91.31 140 ASP A O 1
ATOM 1045 N N . ALA A 1 141 ? -13.955 -0.643 12.063 1.00 89.38 141 ALA A N 1
ATOM 1046 C CA . ALA A 1 141 ? -12.515 -0.814 11.877 1.00 89.38 141 ALA A CA 1
ATOM 1047 C C . ALA A 1 141 ? -12.178 -1.899 10.836 1.00 89.38 141 ALA A C 1
ATOM 1049 O O . ALA A 1 141 ? -11.326 -1.678 9.973 1.00 89.38 141 ALA A O 1
ATOM 1050 N N . HIS A 1 142 ? -12.879 -3.036 10.838 1.00 93.94 142 HIS A N 1
ATOM 1051 C CA . HIS A 1 142 ? -12.723 -4.058 9.792 1.00 93.94 142 HIS A CA 1
ATOM 1052 C C . HIS A 1 142 ? -13.113 -3.539 8.406 1.00 93.94 142 HIS A C 1
ATOM 1054 O O . HIS A 1 142 ? -12.393 -3.767 7.431 1.00 93.94 142 HIS A O 1
ATOM 1060 N N . GLU A 1 143 ? -14.214 -2.790 8.304 1.00 93.12 143 GLU A N 1
ATOM 1061 C CA . GLU A 1 143 ? -14.601 -2.133 7.052 1.00 93.12 143 GLU A CA 1
ATOM 1062 C C . GLU A 1 143 ? -13.515 -1.147 6.593 1.00 93.12 143 GLU A C 1
ATOM 1064 O O . GLU A 1 143 ? -13.172 -1.096 5.406 1.00 93.12 143 GLU A O 1
ATOM 1069 N N . TYR A 1 144 ? -12.915 -0.408 7.532 1.00 89.12 144 TYR A N 1
ATOM 1070 C CA . TYR A 1 144 ? -11.795 0.485 7.260 1.00 89.12 144 TYR A CA 1
ATOM 1071 C C . TYR A 1 144 ? -10.573 -0.250 6.691 1.00 89.12 144 TYR A C 1
ATOM 1073 O O . TYR A 1 144 ? -10.026 0.174 5.668 1.00 89.12 144 TYR A O 1
ATOM 1081 N N . VAL A 1 145 ? -10.162 -1.365 7.299 1.00 90.81 145 VAL A N 1
ATOM 1082 C CA . VAL A 1 145 ? -9.060 -2.207 6.800 1.00 90.81 145 VAL A CA 1
ATOM 1083 C C . VAL A 1 145 ? -9.380 -2.741 5.403 1.00 90.81 145 VAL A C 1
ATOM 1085 O O . VAL A 1 145 ? -8.567 -2.616 4.482 1.00 90.81 145 VAL A O 1
ATOM 1088 N N . GLY A 1 146 ? -10.591 -3.268 5.207 1.00 90.81 146 GLY A N 1
ATOM 1089 C CA . GLY A 1 146 ? -11.039 -3.806 3.924 1.00 90.81 146 GLY A CA 1
ATOM 1090 C C . GLY A 1 146 ? -11.033 -2.759 2.809 1.00 90.81 146 GLY A C 1
ATOM 1091 O O . GLY A 1 146 ? -10.561 -3.031 1.706 1.00 90.81 146 GLY A O 1
ATOM 1092 N N . ARG A 1 147 ? -11.491 -1.531 3.090 1.00 90.81 147 ARG A N 1
ATOM 1093 C CA . ARG A 1 147 ? -11.535 -0.446 2.096 1.00 90.81 147 ARG A CA 1
ATOM 1094 C C . ARG A 1 147 ? -10.179 0.217 1.835 1.00 90.81 147 ARG A C 1
ATOM 1096 O O . ARG A 1 147 ? -10.103 1.002 0.888 1.00 90.81 147 ARG A O 1
ATOM 1103 N N . THR A 1 148 ? -9.150 -0.049 2.635 1.00 90.06 148 THR A N 1
ATOM 1104 C CA . THR A 1 148 ? -7.807 0.540 2.493 1.00 90.06 148 THR A CA 1
ATOM 1105 C C . THR A 1 148 ? -6.783 -0.537 2.143 1.00 90.06 148 THR A C 1
ATOM 1107 O O . THR A 1 148 ? -6.592 -0.830 0.961 1.00 90.06 148 THR A O 1
ATOM 1110 N N . LEU A 1 149 ? -6.192 -1.187 3.149 1.00 88.69 149 LEU A N 1
ATOM 1111 C CA . LEU A 1 149 ? -5.167 -2.219 2.992 1.00 88.69 149 LEU A CA 1
ATOM 1112 C C . LEU A 1 149 ? -5.642 -3.363 2.103 1.00 88.69 149 LEU A C 1
ATOM 1114 O O . LEU A 1 149 ? -4.896 -3.787 1.225 1.00 88.69 149 LEU A O 1
ATOM 1118 N N . GLY A 1 150 ? -6.895 -3.803 2.272 1.00 88.62 150 GLY A N 1
ATOM 1119 C CA . GLY A 1 150 ? -7.501 -4.870 1.468 1.00 88.62 150 GLY A CA 1
ATOM 1120 C C . GLY A 1 150 ? -7.651 -4.533 -0.017 1.00 88.62 150 GLY A C 1
ATOM 1121 O O . GLY A 1 150 ? -7.721 -5.436 -0.847 1.00 88.62 150 GLY A O 1
ATOM 1122 N N . ARG A 1 151 ? -7.644 -3.242 -0.369 1.00 90.38 151 ARG A N 1
ATOM 1123 C CA . ARG A 1 151 ? -7.644 -2.748 -1.755 1.00 90.38 151 ARG A CA 1
ATOM 1124 C C . ARG A 1 151 ? -6.267 -2.277 -2.221 1.00 90.38 151 ARG A C 1
ATOM 1126 O O . ARG A 1 151 ? -6.181 -1.621 -3.251 1.00 90.38 151 ARG A O 1
ATOM 1133 N N . GLY A 1 152 ? -5.210 -2.574 -1.463 1.00 89.19 152 GLY A N 1
ATOM 1134 C CA . GLY A 1 152 ? -3.847 -2.188 -1.813 1.00 89.19 152 GLY A CA 1
ATOM 1135 C C . GLY A 1 152 ? -3.543 -0.700 -1.629 1.00 89.19 152 GLY A C 1
ATOM 1136 O O . GLY A 1 152 ? -2.591 -0.217 -2.230 1.00 89.19 152 GLY A O 1
ATOM 1137 N N . ILE A 1 153 ? -4.339 0.030 -0.838 1.00 90.81 153 ILE A N 1
ATOM 1138 C CA . ILE A 1 153 ? -4.128 1.455 -0.534 1.00 90.81 153 ILE A CA 1
ATOM 1139 C C . ILE A 1 153 ? -3.393 1.558 0.802 1.00 90.81 153 ILE A C 1
ATOM 1141 O O . ILE A 1 153 ? -4.004 1.375 1.860 1.00 90.81 153 ILE A O 1
ATOM 1145 N N . TRP A 1 154 ? -2.086 1.806 0.761 1.00 88.69 154 TRP A N 1
ATOM 1146 C CA . TRP A 1 154 ? -1.229 1.914 1.943 1.00 88.69 154 TRP A CA 1
ATOM 1147 C C . TRP A 1 154 ? -0.684 3.342 2.030 1.00 88.69 154 TRP A C 1
ATOM 1149 O O . TRP A 1 154 ? 0.384 3.669 1.507 1.00 88.69 154 TRP A O 1
ATOM 1159 N N . GLU A 1 155 ? -1.471 4.207 2.663 1.00 83.75 155 GLU A N 1
ATOM 1160 C CA . GLU A 1 155 ? -1.127 5.607 2.911 1.00 83.75 155 GLU A CA 1
ATOM 1161 C C . GLU A 1 155 ? -0.648 5.772 4.351 1.00 83.75 155 GLU A C 1
ATOM 1163 O O . GLU A 1 155 ? -1.322 5.329 5.280 1.00 83.75 155 GLU A O 1
ATOM 1168 N N . GLN A 1 156 ? 0.500 6.411 4.559 1.00 72.81 156 GLN A N 1
ATOM 1169 C CA . GLN A 1 156 ? 1.105 6.483 5.893 1.00 72.81 156 GLN A CA 1
ATOM 1170 C C . GLN A 1 156 ? 0.283 7.338 6.865 1.00 72.81 156 GLN A C 1
ATOM 1172 O O . GLN A 1 156 ? 0.068 6.936 8.008 1.00 72.81 156 GLN A O 1
ATOM 1177 N N . ASP A 1 157 ? -0.287 8.444 6.386 1.00 70.69 157 ASP A N 1
ATOM 1178 C CA . ASP A 1 157 ? -1.106 9.350 7.204 1.00 70.69 157 ASP A CA 1
ATOM 1179 C C . ASP A 1 157 ? -2.410 8.696 7.694 1.00 70.69 157 ASP A C 1
ATOM 1181 O O . ASP A 1 157 ? -2.972 9.088 8.718 1.00 70.69 157 ASP A O 1
ATOM 1185 N N . LEU A 1 158 ? -2.890 7.669 6.982 1.00 65.88 158 LEU A N 1
ATOM 1186 C CA . LEU A 1 158 ? -4.117 6.946 7.317 1.00 65.88 158 LEU A CA 1
ATOM 1187 C C . LEU A 1 158 ? -3.951 5.957 8.479 1.00 65.88 158 LEU A C 1
ATOM 1189 O O . LEU A 1 158 ? -4.958 5.625 9.112 1.00 65.88 158 LEU A O 1
ATOM 1193 N N . PHE A 1 159 ? -2.725 5.485 8.732 1.00 60.75 159 PHE A N 1
ATOM 1194 C CA . PHE A 1 159 ? -2.392 4.518 9.790 1.00 60.75 159 PHE A CA 1
ATOM 1195 C C . PHE A 1 159 ? -1.546 5.111 10.924 1.00 60.75 159 PHE A C 1
ATOM 1197 O O . PHE A 1 159 ? -1.370 4.448 11.941 1.00 60.75 159 PHE A O 1
ATOM 1204 N N . GLY A 1 160 ? -1.048 6.340 10.764 1.00 62.81 160 GLY A N 1
ATOM 1205 C CA . GLY A 1 160 ? -0.447 7.131 11.837 1.00 62.81 160 GLY A CA 1
ATOM 1206 C C . GLY A 1 160 ? -1.499 7.915 12.629 1.00 62.81 160 GLY A C 1
ATOM 1207 O O . GLY A 1 160 ? -2.485 7.357 13.114 1.00 62.81 160 GLY A O 1
ATOM 1208 N N . GLU A 1 161 ? -1.318 9.233 12.712 1.00 61.44 161 GLU A N 1
ATOM 1209 C CA . GLU A 1 161 ? -2.088 10.135 13.585 1.00 61.44 161 GLU A CA 1
ATOM 1210 C C . GLU A 1 161 ? -3.618 10.025 13.427 1.00 61.44 161 GLU A C 1
ATOM 1212 O O . GLU A 1 161 ? -4.356 10.114 14.406 1.00 61.44 161 GLU A O 1
ATOM 1217 N N . GLN A 1 162 ? -4.137 9.790 12.214 1.00 63.28 162 GLN A N 1
ATOM 1218 C CA . GLN A 1 162 ? -5.590 9.686 12.003 1.00 63.28 162 GLN A CA 1
ATOM 1219 C C . GLN A 1 162 ? -6.207 8.393 12.547 1.00 63.28 162 GLN A C 1
ATOM 1221 O O . GLN A 1 162 ? -7.412 8.345 12.819 1.00 63.28 162 GLN A O 1
ATOM 1226 N N . PHE A 1 163 ? -5.434 7.312 12.630 1.00 62.19 163 PHE A N 1
ATOM 1227 C CA . PHE A 1 163 ? -5.897 6.075 13.251 1.00 62.19 163 PHE A CA 1
ATOM 1228 C C . PHE A 1 163 ? -5.932 6.237 14.773 1.00 62.19 163 PHE A C 1
ATOM 1230 O O . PHE A 1 163 ? -6.962 5.957 15.385 1.00 62.19 163 PHE A O 1
ATOM 1237 N N . GLU A 1 164 ? -4.871 6.801 15.354 1.00 64.50 164 GLU A N 1
ATOM 1238 C CA . GLU A 1 164 ? -4.792 7.121 16.786 1.00 64.50 164 GLU A CA 1
ATOM 1239 C C . GLU A 1 164 ? -5.923 8.066 17.219 1.00 64.50 164 GLU A C 1
ATOM 1241 O O . GLU A 1 164 ? -6.671 7.745 18.142 1.00 64.50 164 GLU A O 1
ATOM 1246 N N . ALA A 1 165 ? -6.160 9.154 16.479 1.00 67.94 165 ALA A N 1
ATOM 1247 C CA . ALA A 1 165 ? -7.236 10.102 16.775 1.00 67.94 165 ALA A CA 1
ATOM 1248 C C . ALA A 1 165 ? -8.640 9.465 16.745 1.00 67.94 165 ALA A C 1
ATOM 1250 O O . ALA A 1 165 ? -9.532 9.877 17.487 1.00 67.94 165 ALA A O 1
ATOM 1251 N N . ARG A 1 166 ? -8.863 8.4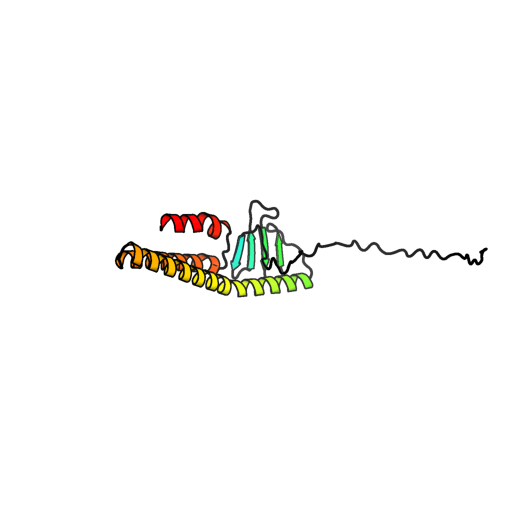55 15.890 1.00 62.38 166 ARG A N 1
ATOM 1252 C CA . ARG A 1 166 ? -10.138 7.716 15.845 1.00 62.38 166 ARG A CA 1
ATOM 1253 C C . ARG A 1 166 ? -10.312 6.788 17.040 1.00 62.38 166 ARG A C 1
ATOM 1255 O O . ARG A 1 166 ? -11.436 6.645 17.511 1.00 62.38 166 ARG A O 1
ATOM 1262 N N . ILE A 1 167 ? -9.228 6.188 17.529 1.00 62.03 167 ILE A N 1
ATOM 1263 C CA . ILE A 1 167 ? -9.252 5.398 18.764 1.00 62.03 167 ILE A CA 1
ATOM 1264 C C . ILE A 1 167 ? -9.546 6.309 19.958 1.00 62.03 167 ILE A C 1
ATOM 1266 O O . ILE A 1 167 ? -10.420 5.985 20.757 1.00 62.03 167 ILE A O 1
ATOM 1270 N N . GLU A 1 168 ? -8.886 7.465 20.054 1.00 65.00 168 GLU A N 1
ATOM 1271 C CA . GLU A 1 168 ? -9.110 8.423 21.144 1.00 65.00 168 GLU A CA 1
ATOM 1272 C C . GLU A 1 168 ? -10.544 8.959 21.185 1.00 65.00 168 GLU A C 1
ATOM 1274 O O . GLU A 1 168 ? -11.109 9.107 22.261 1.00 65.00 168 GLU A O 1
ATOM 1279 N N . GLN A 1 169 ? -11.166 9.216 20.031 1.00 65.50 169 GLN A N 1
ATOM 1280 C CA . GLN A 1 169 ? -12.573 9.639 19.974 1.00 65.50 169 GLN A CA 1
ATOM 1281 C C .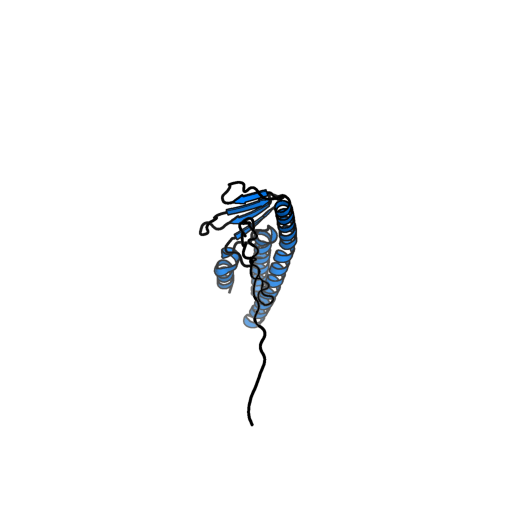 GLN A 1 169 ? -13.560 8.553 20.417 1.00 65.50 169 GLN A C 1
ATOM 1283 O O . GLN A 1 169 ? -14.709 8.866 20.732 1.00 65.50 169 GLN A O 1
ATOM 1288 N N . ALA A 1 170 ? -13.143 7.288 20.384 1.00 53.00 170 ALA A N 1
ATOM 1289 C CA . ALA A 1 170 ? -13.984 6.149 20.714 1.00 53.00 170 ALA A CA 1
ATOM 1290 C C . ALA A 1 170 ? -13.825 5.667 22.171 1.00 53.00 170 ALA A C 1
ATOM 1292 O O . ALA A 1 170 ? -14.618 4.828 22.609 1.00 53.00 170 ALA A O 1
ATOM 1293 N N . ALA A 1 171 ? -12.821 6.177 22.895 1.00 51.56 171 ALA A N 1
ATOM 1294 C CA . ALA A 1 171 ? -12.529 5.887 24.302 1.00 51.56 171 ALA A CA 1
ATOM 1295 C C . ALA A 1 171 ? -13.227 6.876 25.255 1.00 51.56 171 ALA A C 1
ATOM 1297 O O . ALA A 1 171 ? -13.662 6.423 26.341 1.00 51.56 171 ALA A O 1
#